Protein AF-A0A2S1JS50-F1 (afdb_monomer_lite)

Secondary structure (DSSP, 8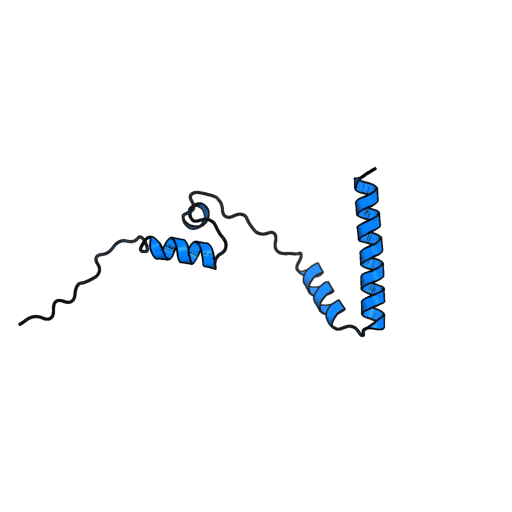-state):
-----------SSPPHHHHHHHHHHHT--HHHHTTSS------PPPHHHHHHHHHHHTS-HHHHHHHHHHHHHHHHHHHHHHH-

Sequence (84 aa):
MGFSIVRKTESEHPPANLLVDLAQALKVSTDELLGVKPVKKIKQPDSRLLRRMQQIEKLDTATKRQVIQVIHTFIENAKLKKQA

pLDDT: mean 81.4, std 16.8, range [39.28, 97.0]

Radius of gyration: 25.15 Å; chains: 1; bounding box: 36×39×75 Å

Structure (mmCIF, N/CA/C/O backbone):
data_AF-A0A2S1JS50-F1
#
_entry.id   AF-A0A2S1JS50-F1
#
loop_
_atom_site.group_PDB
_atom_site.id
_atom_site.type_symbol
_atom_site.label_atom_id
_atom_site.label_alt_id
_atom_site.label_comp_id
_atom_site.label_asym_id
_atom_site.label_entity_id
_atom_site.label_seq_id
_atom_site.pdbx_PDB_ins_code
_atom_site.Cartn_x
_atom_site.Cartn_y
_atom_site.Cartn_z
_atom_site.occupancy
_atom_site.B_iso_or_equiv
_atom_site.auth_seq_id
_atom_site.auth_comp_id
_atom_site.auth_asym_id
_atom_site.auth_atom_id
_atom_site.pdbx_PDB_model_num
ATOM 1 N N . MET A 1 1 ? 13.602 -19.632 -61.860 1.00 40.97 1 MET A N 1
ATOM 2 C CA . MET A 1 1 ? 13.003 -18.316 -61.542 1.00 40.97 1 MET A CA 1
ATOM 3 C C . MET A 1 1 ? 12.948 -18.195 -60.031 1.00 40.97 1 MET A C 1
ATOM 5 O O . MET A 1 1 ? 12.350 -19.047 -59.392 1.00 40.97 1 MET A O 1
ATOM 9 N N . GLY A 1 2 ? 13.745 -17.277 -59.482 1.00 39.62 2 GLY A N 1
ATOM 10 C CA . GLY A 1 2 ? 14.171 -17.277 -58.082 1.00 39.62 2 GLY A CA 1
ATOM 11 C C . GLY A 1 2 ? 13.109 -16.787 -57.102 1.00 39.62 2 GLY A C 1
ATOM 12 O O . GLY A 1 2 ? 12.417 -15.806 -57.356 1.00 39.62 2 GLY A O 1
ATOM 13 N N . PHE A 1 3 ? 13.032 -17.471 -55.962 1.00 45.69 3 PHE A N 1
ATOM 14 C CA . PHE A 1 3 ? 12.344 -17.010 -54.764 1.00 45.69 3 PHE A CA 1
ATOM 15 C C . PHE A 1 3 ? 13.132 -15.843 -54.160 1.00 45.69 3 PHE A C 1
ATOM 17 O O . PHE A 1 3 ? 14.213 -16.040 -53.602 1.00 45.69 3 PHE A O 1
ATOM 24 N N . SER A 1 4 ? 12.605 -14.625 -54.269 1.00 39.28 4 SER A N 1
ATOM 25 C CA . SER A 1 4 ? 13.162 -13.463 -53.577 1.00 39.28 4 SER A CA 1
ATOM 26 C C . SER A 1 4 ? 12.779 -13.514 -52.101 1.00 39.28 4 SER A C 1
ATOM 28 O O . SER A 1 4 ? 11.732 -13.025 -51.684 1.00 39.28 4 SER A O 1
ATOM 30 N N . ILE A 1 5 ? 13.653 -14.125 -51.306 1.00 46.19 5 ILE A N 1
ATOM 31 C CA . ILE A 1 5 ? 13.666 -13.986 -49.853 1.00 46.19 5 ILE A CA 1
ATOM 32 C C . ILE A 1 5 ? 14.177 -12.571 -49.569 1.00 46.19 5 ILE A C 1
ATOM 34 O O . ILE A 1 5 ? 15.381 -12.320 -49.610 1.00 46.19 5 ILE A O 1
ATOM 38 N N . VAL A 1 6 ? 13.271 -11.626 -49.313 1.00 53.16 6 VAL A N 1
ATOM 39 C CA . VAL A 1 6 ? 13.657 -10.311 -48.788 1.00 53.16 6 VAL A CA 1
ATOM 40 C C . VAL A 1 6 ? 14.125 -10.524 -47.353 1.00 53.16 6 VAL A C 1
ATOM 42 O O . VAL A 1 6 ? 13.334 -10.604 -46.413 1.00 53.16 6 VAL A O 1
ATOM 45 N N . ARG A 1 7 ? 15.443 -10.674 -47.195 1.00 43.16 7 ARG A N 1
ATOM 46 C CA . ARG A 1 7 ? 16.109 -10.560 -45.902 1.00 43.16 7 ARG A CA 1
ATOM 47 C C . ARG A 1 7 ? 15.858 -9.148 -45.388 1.00 43.16 7 ARG A C 1
ATOM 49 O O . ARG A 1 7 ? 16.332 -8.179 -45.972 1.00 43.16 7 ARG A O 1
ATOM 56 N N . LYS A 1 8 ? 15.087 -9.058 -44.305 1.00 49.56 8 LYS A N 1
ATOM 57 C CA . LYS A 1 8 ? 14.945 -7.863 -43.478 1.00 49.56 8 LYS A CA 1
ATOM 58 C C . LYS A 1 8 ? 16.345 -7.488 -42.996 1.00 49.56 8 LYS A C 1
ATOM 60 O O . LYS A 1 8 ? 16.927 -8.182 -42.168 1.00 49.56 8 LYS A O 1
ATOM 65 N N . THR A 1 9 ? 16.896 -6.467 -43.634 1.00 48.53 9 THR A N 1
ATOM 66 C CA . THR A 1 9 ? 18.209 -5.891 -43.371 1.00 48.53 9 THR A CA 1
ATOM 67 C C . THR A 1 9 ? 18.321 -5.498 -41.907 1.00 48.53 9 THR A C 1
ATOM 69 O O . THR A 1 9 ? 17.391 -4.922 -41.339 1.00 48.53 9 THR A O 1
ATOM 72 N N . GLU A 1 10 ? 19.464 -5.844 -41.327 1.00 48.75 10 GLU A N 1
ATOM 73 C CA . GLU A 1 10 ? 19.910 -5.472 -39.994 1.00 48.75 10 GLU A CA 1
ATOM 74 C C . GLU A 1 10 ? 19.627 -3.995 -39.714 1.00 48.75 10 GLU A C 1
ATOM 76 O O . GLU A 1 10 ? 20.155 -3.079 -40.340 1.00 48.75 10 GLU A O 1
ATOM 81 N N . SER A 1 11 ? 18.769 -3.757 -38.740 1.00 47.19 11 SER A N 1
ATOM 82 C CA . SER A 1 11 ? 18.883 -2.582 -37.901 1.00 47.19 11 SER A CA 1
ATOM 83 C C . SER A 1 11 ? 18.830 -3.124 -36.492 1.00 47.19 11 SER A C 1
ATOM 85 O O . SER A 1 11 ? 17.866 -3.789 -36.119 1.00 47.19 11 SER A O 1
ATOM 87 N N . GLU A 1 12 ? 19.881 -2.864 -35.719 1.00 59.22 12 GLU A N 1
ATOM 88 C CA . GLU A 1 12 ? 19.962 -3.199 -34.290 1.00 59.22 12 GLU A CA 1
ATOM 89 C C . GLU A 1 12 ? 18.868 -2.507 -33.459 1.00 59.22 12 GLU A C 1
ATOM 91 O O . GLU A 1 12 ? 18.732 -2.727 -32.256 1.00 59.22 12 GLU A O 1
ATOM 96 N N . HIS A 1 13 ? 18.063 -1.667 -34.105 1.00 57.19 13 HIS A N 1
ATOM 97 C CA . HIS A 1 13 ? 16.957 -0.955 -33.514 1.00 57.19 13 HIS A CA 1
ATOM 98 C C . HIS A 1 13 ? 15.637 -1.651 -33.855 1.00 57.19 13 HIS A C 1
ATOM 100 O O . HIS A 1 13 ? 15.328 -1.844 -35.038 1.00 57.19 13 HIS A O 1
ATOM 106 N N . PRO A 1 14 ? 14.833 -2.018 -32.840 1.00 65.25 14 PRO A N 1
ATOM 107 C CA . PRO A 1 14 ? 13.495 -2.529 -33.079 1.00 65.25 14 PRO A CA 1
ATOM 108 C C . PRO A 1 14 ? 12.703 -1.507 -33.911 1.00 65.25 14 PRO A C 1
ATOM 110 O O . PRO A 1 14 ? 12.895 -0.298 -33.750 1.00 65.25 14 PRO A O 1
ATOM 113 N N . PRO A 1 15 ? 11.814 -1.963 -34.811 1.00 76.62 15 PRO A N 1
ATOM 114 C CA . PRO A 1 15 ? 10.972 -1.057 -35.577 1.00 76.62 15 PRO A CA 1
ATOM 115 C C . PRO A 1 15 ? 10.201 -0.138 -34.618 1.00 76.62 15 PRO A C 1
ATOM 117 O O . PRO A 1 15 ? 9.719 -0.576 -33.574 1.00 76.62 15 PRO A O 1
ATOM 120 N N . ALA A 1 16 ? 10.128 1.154 -34.953 1.00 76.62 16 ALA A N 1
ATOM 121 C CA . ALA A 1 16 ? 9.702 2.207 -34.026 1.00 76.62 16 ALA A CA 1
ATOM 122 C C . ALA A 1 16 ? 8.295 1.994 -33.436 1.00 76.62 16 ALA A C 1
ATOM 124 O O . ALA A 1 16 ? 8.012 2.442 -32.328 1.00 76.62 16 ALA A O 1
ATOM 125 N N . ASN A 1 17 ? 7.432 1.266 -34.146 1.00 78.94 17 ASN A N 1
ATOM 126 C CA . ASN A 1 17 ? 6.122 0.853 -33.649 1.00 78.94 17 ASN A CA 1
ATOM 127 C C . ASN A 1 17 ? 6.217 -0.083 -32.429 1.00 78.94 17 ASN A C 1
ATOM 129 O O . ASN A 1 17 ? 5.502 0.126 -31.455 1.00 78.94 17 ASN A O 1
ATOM 133 N N . LEU A 1 18 ? 7.156 -1.036 -32.420 1.00 86.00 18 LEU A N 1
ATOM 134 C CA . LEU A 1 18 ? 7.350 -1.952 -31.293 1.00 86.00 18 LEU A CA 1
ATOM 135 C C . LEU A 1 18 ? 7.847 -1.239 -30.036 1.00 86.00 18 LEU A C 1
ATOM 137 O O . LEU A 1 18 ? 7.542 -1.681 -28.934 1.00 86.00 18 LEU A O 1
ATOM 141 N N . LEU A 1 19 ? 8.590 -0.137 -30.169 1.00 86.12 19 LEU A N 1
ATOM 142 C CA . LEU A 1 19 ? 9.022 0.646 -29.006 1.00 86.12 19 LEU A CA 1
ATOM 143 C C . LEU A 1 19 ? 7.835 1.254 -28.258 1.00 86.12 19 LEU A C 1
ATOM 145 O O . LEU A 1 19 ? 7.835 1.277 -27.028 1.00 86.12 19 LEU A O 1
ATOM 149 N N . VAL A 1 20 ? 6.819 1.718 -28.988 1.00 86.94 20 VAL A N 1
ATOM 150 C CA . VAL A 1 20 ? 5.601 2.279 -28.390 1.00 86.94 20 VAL A CA 1
ATOM 151 C C . VAL A 1 20 ? 4.806 1.183 -27.684 1.00 86.94 20 VAL A C 1
ATOM 153 O O . VAL A 1 20 ? 4.409 1.368 -26.533 1.00 86.94 20 VAL A O 1
ATOM 156 N N . ASP A 1 21 ? 4.643 0.027 -28.327 1.00 89.00 21 ASP A N 1
ATOM 157 C CA . ASP A 1 21 ? 3.926 -1.113 -27.748 1.00 89.00 21 ASP A CA 1
ATOM 158 C C . ASP A 1 21 ? 4.626 -1.639 -26.482 1.00 89.00 21 ASP A C 1
ATOM 160 O O . ASP A 1 21 ? 3.981 -1.907 -25.465 1.00 89.00 21 ASP A O 1
ATOM 164 N N . LEU A 1 22 ? 5.963 -1.719 -26.500 1.00 88.75 22 LEU A N 1
ATOM 165 C CA . LEU A 1 22 ? 6.771 -2.117 -25.344 1.00 88.75 22 LEU A CA 1
ATOM 166 C C . LEU A 1 22 ? 6.677 -1.104 -24.198 1.00 88.75 22 LEU A C 1
ATOM 168 O O . LEU A 1 22 ? 6.514 -1.503 -23.044 1.00 88.75 22 LEU A O 1
ATOM 172 N N . ALA A 1 23 ? 6.741 0.194 -24.500 1.00 89.69 23 ALA A N 1
ATOM 173 C CA . ALA A 1 23 ? 6.598 1.249 -23.500 1.00 89.69 23 ALA A CA 1
ATOM 174 C C . ALA A 1 23 ? 5.224 1.176 -22.808 1.00 89.69 23 ALA A C 1
ATOM 176 O O . ALA A 1 23 ? 5.140 1.227 -21.578 1.00 89.69 23 ALA A O 1
ATOM 177 N N . GLN A 1 24 ? 4.152 0.953 -23.577 1.00 87.44 24 GLN A N 1
ATOM 178 C CA . GLN A 1 24 ? 2.799 0.775 -23.042 1.00 87.44 24 GLN A CA 1
ATOM 179 C C . GLN A 1 24 ? 2.672 -0.485 -22.179 1.00 87.44 24 GLN A C 1
ATOM 181 O O . GLN A 1 24 ? 2.156 -0.410 -21.061 1.00 87.44 24 GLN A O 1
ATOM 186 N N . ALA A 1 25 ? 3.172 -1.629 -22.657 1.00 89.50 25 ALA A N 1
ATOM 187 C CA . ALA A 1 25 ? 3.114 -2.895 -21.927 1.00 89.50 25 ALA A CA 1
ATOM 188 C C . ALA A 1 25 ? 3.856 -2.823 -20.582 1.00 89.50 25 ALA A C 1
ATOM 190 O O . ALA A 1 25 ? 3.372 -3.326 -19.566 1.00 89.50 25 ALA A O 1
ATOM 191 N N . LEU A 1 26 ? 5.010 -2.151 -20.564 1.00 87.88 26 LEU A N 1
ATOM 192 C CA . LEU A 1 26 ? 5.842 -1.969 -19.374 1.00 87.88 26 LEU A CA 1
ATOM 193 C C . LEU A 1 26 ? 5.416 -0.772 -18.507 1.00 87.88 26 LEU A C 1
ATOM 195 O O . LEU A 1 26 ? 5.963 -0.593 -17.419 1.00 87.88 26 LEU A O 1
ATOM 199 N N . LYS A 1 27 ? 4.428 0.020 -18.948 1.00 87.00 27 LYS A N 1
ATOM 200 C CA . LYS A 1 27 ? 3.948 1.247 -18.283 1.00 87.00 27 LYS A CA 1
ATOM 201 C C . LYS A 1 27 ? 5.070 2.253 -17.984 1.00 87.00 27 LYS A C 1
ATOM 203 O O . LYS A 1 27 ? 5.067 2.894 -16.933 1.00 87.00 27 LYS A O 1
ATOM 208 N N . VAL A 1 28 ? 6.014 2.391 -18.910 1.00 90.25 28 VAL A N 1
ATOM 209 C CA . VAL A 1 28 ? 7.105 3.379 -18.872 1.00 90.25 28 VAL A CA 1
ATOM 210 C C . VAL A 1 28 ? 7.006 4.300 -20.085 1.00 90.25 28 VAL A C 1
ATOM 212 O O . VAL A 1 28 ? 6.332 3.986 -21.062 1.00 90.25 28 VAL A O 1
ATOM 215 N N . SER A 1 29 ? 7.660 5.455 -20.041 1.00 89.19 29 SER A N 1
ATOM 216 C CA . SER A 1 29 ? 7.781 6.320 -21.220 1.00 89.19 29 SER A CA 1
ATOM 217 C C . SER A 1 29 ? 8.806 5.778 -22.222 1.00 89.19 29 SER A C 1
ATOM 219 O O . SER A 1 29 ? 9.728 5.051 -21.854 1.00 89.19 29 SER A O 1
ATOM 221 N N . THR A 1 30 ? 8.693 6.169 -23.493 1.00 88.56 30 THR A N 1
ATOM 222 C CA . THR A 1 30 ? 9.668 5.789 -24.528 1.00 88.56 30 THR A CA 1
ATOM 223 C C . THR A 1 30 ? 11.075 6.299 -24.195 1.00 88.56 30 THR A C 1
ATOM 225 O O . THR A 1 30 ? 12.046 5.583 -24.409 1.00 88.56 30 THR A O 1
ATOM 228 N N . ASP A 1 31 ? 11.189 7.490 -23.594 1.00 86.25 31 ASP A N 1
ATOM 229 C CA . ASP A 1 31 ? 12.465 8.030 -23.100 1.00 86.25 31 ASP A CA 1
ATOM 230 C C . ASP A 1 31 ? 13.089 7.150 -22.004 1.00 86.25 31 ASP A C 1
ATOM 232 O O . ASP A 1 31 ? 14.305 6.971 -21.964 1.00 86.25 31 ASP A O 1
ATOM 236 N N . GLU A 1 32 ? 12.268 6.611 -21.096 1.00 88.56 32 GLU A N 1
ATOM 237 C CA . GLU A 1 32 ? 12.720 5.692 -20.044 1.00 88.56 32 GLU A CA 1
ATOM 238 C C . GLU A 1 32 ? 13.110 4.327 -20.618 1.00 88.56 32 GLU A C 1
ATOM 240 O O . GLU A 1 32 ? 14.107 3.746 -20.197 1.00 88.56 32 GLU A O 1
ATOM 245 N N . LEU A 1 33 ? 12.354 3.834 -21.603 1.00 87.75 33 LEU A N 1
ATOM 246 C CA . LEU A 1 33 ? 12.637 2.577 -22.294 1.00 87.75 33 LEU A CA 1
ATOM 247 C C . LEU A 1 33 ? 13.957 2.636 -23.078 1.00 87.75 33 LEU A C 1
ATOM 249 O O . LEU A 1 33 ? 14.708 1.666 -23.091 1.00 87.75 33 LEU A O 1
ATOM 253 N N . LEU A 1 34 ? 14.242 3.778 -23.708 1.00 88.06 34 LEU A N 1
ATOM 254 C CA . LEU A 1 34 ? 15.472 4.024 -24.467 1.00 88.06 34 LEU A CA 1
ATOM 255 C C . LEU A 1 34 ? 16.664 4.434 -23.585 1.00 88.06 34 LEU A C 1
ATOM 257 O O . LEU A 1 34 ? 17.761 4.629 -24.099 1.00 88.06 34 LEU A O 1
ATOM 261 N N . GLY A 1 35 ? 16.469 4.591 -22.272 1.00 85.19 35 GLY A N 1
ATOM 262 C CA . GLY A 1 35 ? 17.527 4.994 -21.340 1.00 85.19 35 GLY A CA 1
ATOM 263 C C . GLY A 1 35 ? 17.916 6.476 -21.405 1.00 85.19 35 GLY A C 1
ATOM 264 O O . GLY A 1 35 ? 18.875 6.879 -20.752 1.00 85.19 35 GLY A O 1
ATOM 265 N N . VAL A 1 36 ? 17.163 7.301 -22.142 1.00 90.88 36 VAL A N 1
ATOM 266 C CA . VAL A 1 36 ? 17.316 8.769 -22.175 1.00 90.88 36 VAL A CA 1
ATOM 267 C C . VAL A 1 36 ? 16.924 9.374 -20.826 1.00 90.88 36 VAL A C 1
ATOM 269 O O . VAL A 1 36 ? 17.524 10.346 -20.366 1.00 90.88 36 VAL A O 1
ATOM 272 N N . LYS A 1 37 ? 15.922 8.783 -20.166 1.00 87.75 37 LYS A N 1
ATOM 273 C CA . LYS A 1 37 ? 15.509 9.126 -18.803 1.00 87.75 37 LYS A CA 1
ATOM 274 C C . LYS A 1 37 ? 15.682 7.924 -17.874 1.00 87.75 37 LYS A C 1
ATOM 276 O O . LYS A 1 37 ? 15.454 6.789 -18.286 1.00 87.75 37 LYS A O 1
ATOM 281 N N . PRO A 1 38 ? 16.041 8.142 -16.600 1.00 82.81 38 PRO A N 1
ATOM 282 C CA . PRO A 1 38 ? 16.068 7.060 -15.630 1.00 82.81 38 PRO A CA 1
ATOM 283 C C . PRO A 1 38 ? 14.648 6.534 -15.396 1.00 82.81 38 PRO A C 1
ATOM 285 O O . PRO A 1 38 ? 13.742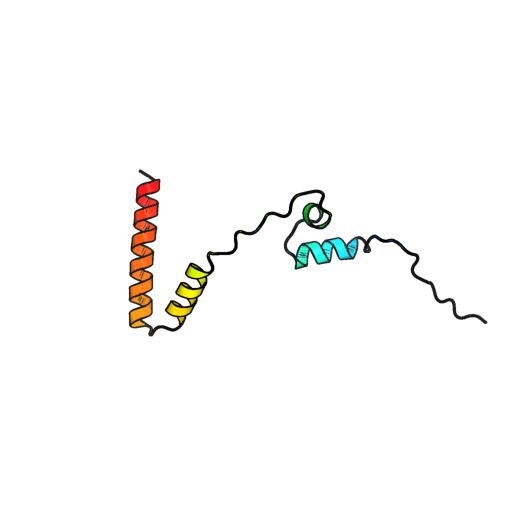 7.314 -15.102 1.00 82.81 38 PRO A O 1
ATOM 288 N N . VAL A 1 39 ? 14.473 5.211 -15.462 1.00 83.94 39 VAL A N 1
ATOM 289 C CA . VAL A 1 39 ? 13.204 4.558 -15.114 1.00 83.94 39 VAL A CA 1
ATOM 290 C C . VAL A 1 39 ? 12.865 4.888 -13.664 1.00 83.94 39 VAL A C 1
ATOM 292 O O . VAL A 1 39 ? 13.623 4.554 -12.741 1.00 83.94 39 VAL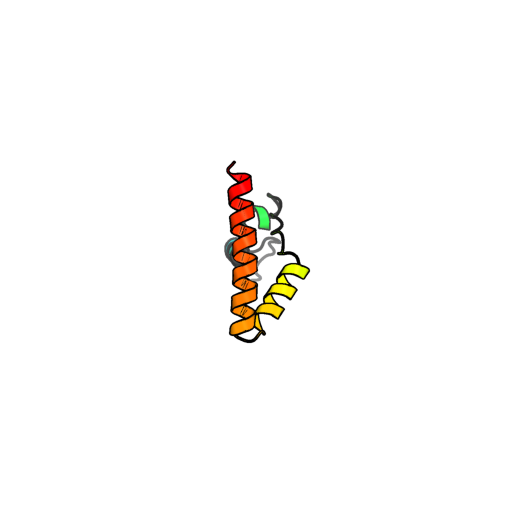 A O 1
ATOM 295 N N . LYS A 1 40 ? 11.711 5.522 -13.433 1.00 78.38 40 LYS A N 1
ATOM 296 C CA . LYS A 1 40 ? 11.217 5.722 -12.068 1.00 78.38 40 LYS A CA 1
ATOM 297 C C . LYS A 1 40 ? 11.001 4.363 -11.411 1.00 78.38 40 LYS A C 1
ATOM 299 O O . LYS A 1 40 ? 10.080 3.626 -11.757 1.00 78.38 40 LYS A O 1
ATOM 304 N N . LYS A 1 41 ? 11.834 4.034 -10.419 1.00 72.25 41 LYS A N 1
ATOM 305 C CA . LYS A 1 41 ? 11.617 2.856 -9.575 1.00 72.25 41 LYS A CA 1
ATOM 306 C C . LYS A 1 41 ? 10.274 3.019 -8.874 1.00 72.25 41 LYS A C 1
ATOM 308 O O . LYS A 1 41 ? 10.142 3.825 -7.952 1.00 72.25 41 LYS A O 1
ATOM 313 N N . ILE A 1 42 ? 9.284 2.244 -9.304 1.00 70.56 42 ILE A N 1
ATOM 314 C CA . ILE A 1 42 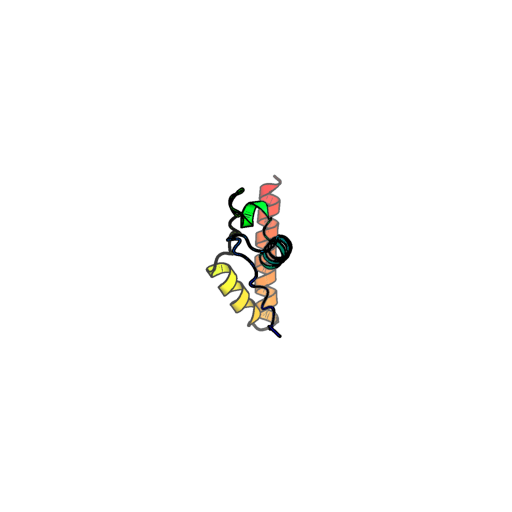? 8.041 2.094 -8.559 1.00 70.56 42 ILE A CA 1
ATOM 315 C C . ILE A 1 42 ? 8.453 1.495 -7.216 1.00 70.56 42 ILE A C 1
ATOM 317 O O . ILE A 1 42 ? 8.982 0.382 -7.169 1.00 70.56 42 ILE A O 1
ATOM 321 N N . LYS A 1 43 ? 8.282 2.252 -6.124 1.00 68.06 43 LYS A N 1
ATOM 322 C CA . LYS A 1 43 ? 8.446 1.703 -4.776 1.00 68.06 43 LYS A CA 1
ATOM 323 C C . LYS A 1 43 ? 7.460 0.553 -4.666 1.00 68.06 43 LYS A C 1
ATOM 325 O O . LYS A 1 43 ? 6.256 0.785 -4.576 1.00 68.06 43 LYS A O 1
ATOM 330 N N . GLN A 1 44 ? 7.969 -0.675 -4.719 1.00 67.94 44 GLN A N 1
ATOM 331 C CA . GLN A 1 44 ? 7.126 -1.816 -4.430 1.00 67.94 44 GLN A CA 1
ATOM 332 C C . GLN A 1 44 ? 6.602 -1.646 -3.003 1.00 67.94 44 GLN A C 1
ATOM 334 O O . GLN A 1 44 ? 7.368 -1.228 -2.124 1.00 67.94 44 GLN A O 1
ATOM 339 N N . PRO A 1 45 ? 5.302 -1.892 -2.771 1.00 68.75 45 PRO A N 1
ATOM 340 C CA . PRO A 1 45 ? 4.764 -1.863 -1.424 1.00 68.75 45 PRO A CA 1
ATOM 341 C C . PRO A 1 45 ? 5.589 -2.804 -0.546 1.00 68.75 45 PRO A C 1
ATOM 343 O O . PRO A 1 45 ? 6.036 -3.857 -1.007 1.00 68.75 45 PRO A O 1
ATOM 346 N N . ASP A 1 46 ? 5.824 -2.401 0.704 1.00 78.81 46 ASP A N 1
ATOM 347 C CA . ASP A 1 46 ? 6.606 -3.191 1.652 1.00 78.81 46 ASP A CA 1
ATOM 348 C C . ASP A 1 46 ? 6.092 -4.640 1.659 1.00 78.81 46 ASP A C 1
ATOM 350 O O . ASP A 1 46 ? 4.916 -4.898 1.934 1.00 78.81 46 ASP A O 1
ATOM 354 N N . SER A 1 47 ? 6.981 -5.584 1.334 1.00 82.88 47 SER A N 1
ATOM 355 C CA . SER A 1 47 ? 6.679 -7.016 1.248 1.00 82.88 47 SER A CA 1
ATOM 356 C C . SER A 1 47 ? 6.008 -7.533 2.524 1.00 82.88 47 SER A C 1
ATOM 358 O O . SER A 1 47 ? 5.126 -8.394 2.471 1.00 82.88 47 SER A O 1
ATOM 360 N N . ARG A 1 48 ? 6.353 -6.966 3.689 1.00 88.38 48 ARG A N 1
ATOM 361 C CA . ARG A 1 48 ? 5.710 -7.308 4.962 1.00 88.38 48 ARG A CA 1
ATOM 362 C C . ARG A 1 48 ? 4.273 -6.808 5.013 1.00 88.38 48 ARG A C 1
ATOM 364 O O . ARG A 1 48 ? 3.397 -7.571 5.408 1.00 88.38 48 ARG A O 1
ATOM 371 N N . LEU A 1 49 ? 4.024 -5.564 4.606 1.00 88.75 49 LEU A N 1
ATOM 372 C CA . LEU A 1 49 ? 2.681 -4.982 4.574 1.00 88.75 49 LEU A CA 1
ATOM 373 C C . LEU A 1 49 ? 1.780 -5.767 3.622 1.00 88.75 49 LEU A C 1
ATOM 375 O O . LEU A 1 49 ? 0.678 -6.148 4.009 1.00 88.75 49 LEU A O 1
ATOM 379 N N . LEU A 1 50 ? 2.273 -6.088 2.424 1.00 89.06 50 LEU A N 1
ATOM 380 C CA . LEU A 1 50 ? 1.525 -6.870 1.441 1.00 89.06 50 LEU A CA 1
ATOM 381 C C . LEU A 1 50 ? 1.130 -8.247 1.995 1.00 89.06 50 LEU A C 1
ATOM 383 O O . LEU A 1 50 ? -0.037 -8.629 1.933 1.00 89.06 50 LEU A O 1
ATOM 387 N N . ARG A 1 51 ? 2.077 -8.963 2.618 1.00 92.06 51 ARG A N 1
ATOM 388 C CA . ARG A 1 51 ? 1.804 -10.255 3.271 1.00 92.06 51 ARG A CA 1
ATOM 389 C C . ARG A 1 51 ? 0.772 -10.130 4.391 1.00 92.06 51 ARG A C 1
ATOM 391 O O . ARG A 1 51 ? -0.067 -11.013 4.543 1.00 92.06 51 ARG A O 1
ATOM 398 N N . ARG A 1 52 ? 0.809 -9.047 5.176 1.00 91.06 52 ARG A N 1
ATOM 399 C CA . ARG A 1 52 ? -0.182 -8.798 6.235 1.00 91.06 52 ARG A CA 1
ATOM 400 C C . ARG A 1 52 ? -1.575 -8.548 5.665 1.00 91.06 52 ARG A C 1
ATOM 402 O O . ARG A 1 52 ? -2.524 -9.126 6.180 1.00 91.06 52 ARG A O 1
ATOM 409 N N . MET A 1 53 ? -1.703 -7.769 4.592 1.00 92.50 53 MET A N 1
ATOM 410 C CA . MET A 1 53 ? -3.002 -7.546 3.943 1.00 92.50 53 MET A CA 1
ATOM 411 C C . MET A 1 53 ? -3.592 -8.855 3.401 1.00 92.50 53 MET A C 1
ATOM 413 O O . MET A 1 53 ? -4.745 -9.167 3.684 1.00 92.50 53 MET A O 1
ATOM 417 N N . GLN A 1 54 ? -2.773 -9.690 2.754 1.00 93.25 54 GLN A N 1
ATOM 418 C CA . GLN A 1 54 ? -3.191 -11.020 2.285 1.00 93.25 54 GLN A CA 1
ATOM 419 C C . GLN A 1 54 ? -3.629 -11.958 3.424 1.00 93.25 54 GLN A C 1
ATOM 421 O O . GLN A 1 54 ? -4.501 -12.802 3.237 1.00 93.25 54 GLN A O 1
ATOM 426 N N . GLN A 1 55 ? -3.022 -11.848 4.610 1.00 94.25 55 GLN A N 1
ATOM 427 C CA . GLN A 1 55 ? -3.463 -12.596 5.793 1.00 94.25 55 GLN A CA 1
ATOM 428 C C . GLN A 1 55 ? -4.825 -12.103 6.290 1.00 94.25 55 GLN A C 1
ATOM 430 O O . GLN A 1 55 ? -5.686 -12.923 6.595 1.00 94.25 55 GLN A O 1
ATOM 435 N N . ILE A 1 56 ? -5.037 -10.783 6.326 1.00 94.38 56 ILE A N 1
ATOM 436 C CA . ILE A 1 56 ? -6.304 -10.169 6.750 1.00 94.38 56 ILE A CA 1
ATOM 437 C C . ILE A 1 56 ? -7.450 -10.571 5.815 1.00 94.38 56 ILE A C 1
ATOM 439 O O . ILE A 1 56 ? -8.552 -10.858 6.279 1.00 94.38 56 ILE A O 1
ATOM 443 N N . GLU A 1 57 ? -7.197 -10.662 4.509 1.00 93.44 57 GLU A N 1
ATOM 444 C CA . GLU A 1 57 ? -8.186 -11.115 3.523 1.00 93.44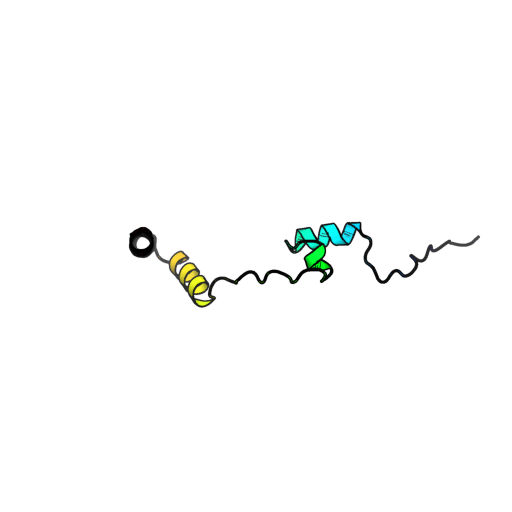 57 GLU A CA 1
ATOM 445 C C . GLU A 1 57 ? -8.720 -12.529 3.799 1.00 93.44 57 GLU A C 1
ATOM 447 O O . GLU A 1 57 ? -9.876 -12.812 3.479 1.00 93.44 57 GLU A O 1
ATOM 452 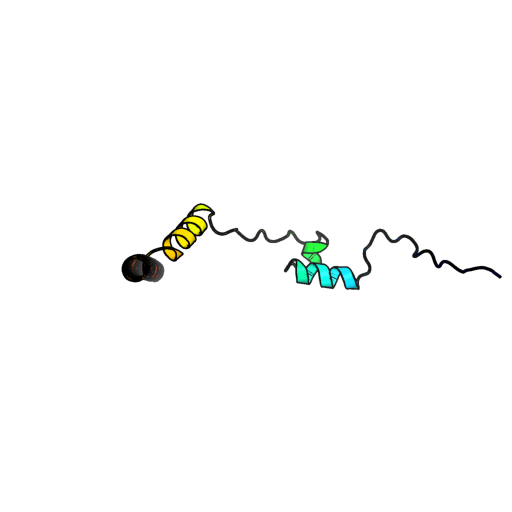N N . LYS A 1 58 ? -7.927 -13.394 4.440 1.00 96.31 58 LYS A N 1
ATOM 453 C CA . LYS A 1 58 ? -8.300 -14.779 4.769 1.00 96.31 58 LYS A CA 1
ATOM 454 C C . LYS A 1 58 ? -9.051 -14.928 6.097 1.00 96.31 58 LYS A C 1
ATOM 456 O O . LYS A 1 58 ? -9.497 -16.028 6.403 1.00 96.31 58 LYS A O 1
ATOM 461 N N . LEU A 1 59 ? -9.174 -13.859 6.886 1.00 94.94 59 LEU A N 1
ATOM 462 C CA . LEU A 1 59 ? -9.896 -13.885 8.161 1.00 94.94 59 LEU A CA 1
ATOM 463 C C . LEU A 1 59 ? -11.412 -13.999 7.951 1.00 94.94 59 LEU A C 1
ATOM 465 O O . LEU A 1 59 ? -11.942 -13.610 6.903 1.00 94.94 59 LEU A O 1
ATOM 469 N N . ASP A 1 60 ? -12.109 -14.468 8.986 1.00 96.19 60 ASP A N 1
ATOM 470 C CA . ASP A 1 60 ? -13.567 -14.427 9.048 1.00 96.19 60 ASP A CA 1
ATOM 471 C C . ASP A 1 60 ? -14.084 -12.978 8.998 1.00 96.19 60 ASP A C 1
ATOM 473 O O . ASP A 1 60 ? -13.378 -12.014 9.310 1.00 96.19 60 ASP A O 1
ATOM 477 N N . THR A 1 61 ? -15.338 -12.808 8.583 1.00 95.12 61 THR A N 1
ATOM 478 C CA . THR A 1 61 ? -15.912 -11.481 8.326 1.00 95.12 61 THR A CA 1
ATOM 479 C C . THR A 1 61 ? -15.936 -10.588 9.571 1.00 95.12 61 THR A C 1
ATOM 481 O O . THR A 1 61 ? -15.759 -9.374 9.436 1.00 95.12 61 THR A O 1
ATOM 484 N N . ALA A 1 62 ? -16.134 -11.150 10.769 1.00 95.75 62 ALA A N 1
ATOM 485 C CA . ALA A 1 62 ? -16.196 -10.367 12.000 1.00 95.75 62 ALA A CA 1
ATOM 486 C C . ALA A 1 62 ? -14.806 -9.840 12.378 1.00 95.75 62 ALA A C 1
ATOM 488 O O . ALA A 1 62 ? -14.624 -8.625 12.512 1.00 95.75 62 ALA A O 1
ATOM 489 N N . THR A 1 63 ? -13.808 -10.724 12.438 1.00 94.44 63 THR A N 1
ATOM 490 C CA . THR A 1 63 ? -12.422 -10.352 12.758 1.00 94.44 63 THR A CA 1
ATOM 491 C C . THR A 1 63 ? -11.841 -9.408 11.707 1.00 94.44 63 THR A C 1
ATOM 493 O O . THR A 1 63 ? -11.217 -8.399 12.039 1.00 94.44 63 THR A O 1
ATOM 496 N N . LYS A 1 64 ? -12.101 -9.663 10.419 1.00 96.31 64 LYS A N 1
ATOM 497 C CA . LYS A 1 64 ? -11.662 -8.792 9.318 1.00 96.31 64 LYS A CA 1
ATOM 498 C C . LYS A 1 64 ? -12.193 -7.365 9.466 1.00 96.31 64 LYS A C 1
ATOM 500 O O . LYS A 1 64 ? -11.423 -6.416 9.322 1.00 96.31 64 LYS A O 1
ATOM 505 N N . ARG A 1 65 ? -13.486 -7.197 9.780 1.00 96.00 65 ARG A N 1
ATOM 506 C CA . ARG A 1 65 ? -14.092 -5.870 10.005 1.00 96.00 65 ARG A CA 1
ATOM 507 C C . ARG A 1 65 ? -13.436 -5.134 11.169 1.00 96.00 65 ARG A C 1
ATOM 509 O O . ARG A 1 65 ? -13.104 -3.963 11.014 1.00 96.00 65 ARG A O 1
ATOM 516 N N . GLN A 1 66 ? -13.210 -5.817 12.292 1.00 96.81 66 GLN A N 1
ATOM 517 C CA . GLN A 1 66 ? -12.547 -5.221 13.456 1.00 96.81 66 GLN A CA 1
ATOM 518 C C . GLN A 1 66 ? -11.134 -4.738 13.117 1.00 96.81 66 GLN A C 1
ATOM 520 O O . GLN A 1 66 ? -10.785 -3.594 13.406 1.00 96.81 66 GLN A O 1
ATOM 525 N N . VAL A 1 67 ? -10.336 -5.572 12.442 1.00 96.25 67 VAL A N 1
ATOM 526 C CA . VAL A 1 67 ? -8.971 -5.207 12.034 1.00 96.25 67 VAL A CA 1
ATOM 527 C C . VAL A 1 67 ? -8.977 -3.987 11.109 1.00 96.25 67 VAL A C 1
ATOM 529 O O . VAL A 1 67 ? -8.202 -3.054 11.320 1.00 96.25 67 VAL A O 1
ATOM 532 N N . ILE A 1 68 ? -9.873 -3.951 10.118 1.00 95.31 68 ILE A N 1
ATOM 533 C CA . ILE A 1 68 ? -9.996 -2.813 9.194 1.00 95.31 68 ILE A CA 1
ATOM 534 C C . ILE A 1 68 ? -10.394 -1.534 9.939 1.00 95.31 68 ILE A C 1
ATOM 536 O O . ILE A 1 68 ? -9.820 -0.478 9.674 1.00 95.31 68 ILE A O 1
ATOM 540 N N . GLN A 1 69 ? -11.330 -1.614 10.886 1.00 96.25 69 GLN A N 1
ATOM 541 C CA . GLN A 1 69 ? -11.760 -0.460 11.675 1.00 96.25 69 GLN A CA 1
ATOM 542 C C . GLN A 1 69 ? -10.604 0.131 12.487 1.00 96.25 69 GLN A C 1
ATOM 544 O O . GLN A 1 69 ? -10.405 1.344 12.482 1.00 96.25 69 GLN A O 1
ATOM 549 N N . VAL A 1 70 ? -9.800 -0.716 13.136 1.00 97.00 70 VAL A N 1
ATOM 550 C CA . VAL A 1 70 ? -8.617 -0.268 13.883 1.00 97.00 70 VAL A CA 1
ATOM 551 C C . VAL A 1 70 ? -7.622 0.434 12.955 1.00 97.00 70 VAL A C 1
ATOM 553 O O . VAL A 1 70 ? -7.164 1.534 13.269 1.00 97.00 70 VAL A O 1
ATOM 556 N N . ILE A 1 71 ? -7.325 -0.154 11.790 1.00 95.50 71 ILE A N 1
ATOM 557 C CA . ILE A 1 71 ? -6.439 0.455 10.784 1.00 95.50 71 ILE A CA 1
ATOM 558 C C . ILE A 1 71 ? -6.974 1.825 10.348 1.00 95.50 71 ILE A C 1
ATOM 560 O O . ILE A 1 71 ? -6.208 2.787 10.289 1.00 95.50 71 ILE A O 1
ATOM 564 N N . HIS A 1 72 ? -8.278 1.929 10.082 1.00 95.38 72 HIS A N 1
ATOM 565 C CA . HIS A 1 72 ? -8.915 3.177 9.675 1.00 95.38 72 HIS A CA 1
ATOM 566 C C . HIS A 1 72 ? -8.723 4.279 10.724 1.00 95.38 72 HIS A C 1
ATOM 568 O O . HIS A 1 72 ? -8.242 5.361 10.391 1.00 95.38 72 HIS A O 1
ATOM 574 N N . THR A 1 73 ? -8.978 3.978 11.999 1.00 96.88 73 THR A N 1
ATOM 575 C CA . THR A 1 73 ? -8.785 4.922 13.109 1.00 96.88 73 THR A CA 1
ATOM 576 C C . THR A 1 73 ? -7.352 5.450 13.179 1.00 96.88 73 THR A C 1
ATOM 578 O O . THR A 1 73 ? -7.137 6.651 13.345 1.00 96.88 73 THR A O 1
ATOM 581 N N . PHE A 1 74 ? -6.347 4.582 13.026 1.00 96.38 74 PHE A N 1
ATOM 582 C CA . PHE A 1 74 ? -4.948 5.019 13.034 1.00 96.38 74 PHE A CA 1
ATOM 583 C C . PHE A 1 74 ? -4.601 5.909 11.836 1.00 96.38 74 PHE A C 1
ATOM 585 O O . PHE A 1 74 ? -3.865 6.884 12.000 1.00 96.38 74 PHE A O 1
ATOM 592 N N . ILE A 1 75 ? -5.135 5.603 10.652 1.00 95.38 75 ILE A N 1
ATOM 593 C CA . ILE A 1 75 ? -4.912 6.405 9.444 1.00 95.38 75 ILE A CA 1
ATOM 594 C C . ILE A 1 75 ? -5.527 7.798 9.599 1.00 95.38 75 ILE A C 1
ATOM 596 O O . ILE A 1 75 ? -4.848 8.789 9.327 1.00 95.38 75 ILE A O 1
ATOM 600 N N . GLU A 1 76 ? -6.774 7.888 10.058 1.00 95.56 76 GLU A N 1
ATOM 601 C CA . GLU A 1 76 ? -7.458 9.171 10.254 1.00 95.56 76 GLU A CA 1
ATOM 602 C C . GLU A 1 76 ? -6.753 10.022 11.316 1.00 95.56 76 GLU A C 1
ATOM 604 O O . GLU A 1 76 ? -6.414 11.178 11.060 1.00 95.56 76 GLU A O 1
ATOM 609 N N . ASN A 1 77 ? -6.377 9.430 12.454 1.00 95.31 77 ASN A N 1
ATOM 610 C CA . ASN A 1 77 ? -5.592 10.124 13.479 1.00 95.31 77 ASN A CA 1
ATOM 611 C C . ASN A 1 77 ? -4.247 10.648 12.948 1.00 95.31 77 ASN A C 1
ATOM 613 O O . ASN A 1 77 ? -3.820 11.747 13.306 1.00 95.31 77 ASN A O 1
ATOM 617 N N . ALA A 1 78 ? -3.562 9.883 12.095 1.00 94.56 78 ALA A N 1
ATOM 618 C CA . ALA A 1 78 ? -2.305 10.317 11.491 1.00 94.56 78 ALA A CA 1
ATOM 619 C C . ALA A 1 78 ? -2.495 11.464 10.482 1.00 94.56 78 ALA A C 1
ATOM 621 O O . ALA A 1 78 ? -1.623 12.329 10.385 1.00 94.56 78 ALA A O 1
ATOM 622 N N . LYS A 1 79 ? -3.613 11.493 9.743 1.00 92.50 79 LYS A N 1
ATOM 623 C CA . LYS A 1 79 ? -3.955 12.605 8.840 1.00 92.50 79 LYS A CA 1
ATOM 624 C C . LYS A 1 79 ? -4.243 13.884 9.618 1.00 92.50 79 LYS A C 1
ATOM 626 O O . LYS A 1 79 ? -3.683 14.919 9.272 1.00 92.50 79 LYS A O 1
ATOM 631 N N . LEU A 1 80 ? -5.040 13.797 10.685 1.00 91.06 80 LEU A N 1
ATOM 632 C CA . LEU A 1 80 ? -5.378 14.943 11.535 1.00 91.06 80 LEU A CA 1
ATOM 633 C C . LEU A 1 80 ? -4.120 15.585 12.137 1.00 91.06 80 LEU A C 1
ATOM 635 O O . LEU A 1 80 ? -3.948 16.795 12.062 1.00 91.06 80 LEU A O 1
ATOM 639 N N . LYS A 1 81 ? -3.176 14.772 12.631 1.00 85.94 81 LYS A N 1
ATOM 640 C CA . LYS A 1 81 ? -1.883 15.253 13.153 1.00 85.94 81 LYS A CA 1
ATOM 641 C C . LYS A 1 81 ? -0.973 15.914 12.113 1.00 85.94 81 LYS A C 1
ATOM 643 O O . LYS A 1 81 ? -0.053 16.614 12.503 1.00 85.94 81 LYS A O 1
ATOM 648 N N . LYS A 1 82 ? -1.161 15.644 10.818 1.00 80.94 82 LYS A N 1
ATOM 649 C CA . LYS A 1 82 ? -0.395 16.292 9.738 1.00 80.94 82 LYS A CA 1
ATOM 650 C C . LYS A 1 82 ? -1.005 17.616 9.277 1.00 80.94 82 LYS A C 1
ATOM 652 O O . LYS A 1 82 ? -0.352 18.327 8.522 1.00 80.94 82 LYS A O 1
ATOM 657 N N . GLN A 1 83 ? -2.259 17.882 9.638 1.00 68.88 83 GLN A N 1
ATOM 658 C CA . GLN A 1 83 ? -3.002 19.081 9.244 1.00 68.88 83 GLN A CA 1
ATOM 659 C C . GLN A 1 83 ? -3.014 20.162 10.337 1.00 68.88 83 GLN A C 1
ATOM 661 O O . GLN A 1 83 ? -3.389 21.293 10.039 1.00 68.88 83 GLN A O 1
ATOM 666 N N . ALA A 1 84 ? -2.624 19.810 11.566 1.00 58.38 84 ALA A N 1
ATOM 667 C CA . ALA A 1 84 ? -2.379 20.723 12.683 1.00 58.38 84 ALA A CA 1
ATOM 668 C C . ALA A 1 84 ? -0.907 21.154 12.716 1.00 58.38 84 ALA A C 1
ATOM 670 O O . ALA A 1 84 ? -0.656 22.318 13.094 1.00 58.38 84 ALA A O 1
#

Foldseek 3Di:
DDDPPPDPDDDPDDDPVVLVVVCVVVVHDSCCVVVVDPTPPDPDPDPVVVVVVVVLVPDDPVVSVVVVVVVVVVVVVVVVVVVD